Protein 3VEJ (pdb70)

Organism: Saccharomyces cerevisiae (strain ATCC 204508 / S288c) (NCBI:txid559292)

Sequence (81 aa):
VDLTVPWDDIEALLLKNNNFFENDDQAAVRRQVMEERLQKGWSLAKSVDLTVPWDDIEALLLKNNFFEENDQAAVRQVMERLQKGWSSLAK

Nearest PDB structures (foldseek):
  3vej-assembly1_A  TM=1.026E+00  e=3.558E-06  Saccharomyces cerevisiae S288C
  3vej-assembly1_B  TM=9.688E-01  e=4.570E-05  Saccharomyces cerevisiae S288C
  3vej-assembly1_B  TM=1.025E+00  e=5.910E-06  Saccharomyces cerevisiae S288C
  3vej-assembly1_A  TM=9.688E-01  e=7.304E-05  Saccharomyces cerevisiae S288C

B-factor: mean 14.93, std 7.29, range [6.9, 58.79]

GO terms:
  GO:0005634 nucleus (C, IDA)
  GO:0010494 cytoplasmic stress granule (C, IDA)
  GO:0030674 protein-macromolecule adaptor activity (F, IDA)
  GO:0072380 TRC complex (C, IDA)
  GO:0006620 post-translational protein targeting to endoplasmic reticulum membrane (P, IDA)
  GO:0000753 cell morphogenesis involved in conjugation with cellular fusion (P, IMP)
  GO:0005737 cytoplasm (C, HDA)
  GO:0010494 cytoplasmic stress granule (C, HDA)
  GO:0005829 cytosol (C, TAS)
  GO:0042802 identical protein binding (F, IPI)
  GO:0005515 protein binding (F, IPI)

Secondary structure (DSSP, 8-state):
--TTS-HHHHHHHHHHHTTT-HHHHHHHHHHHHHHHHH--/-----S-HHHHHHHHHHHTTT-HHHHHHHHHHHHHHHHHT-

Radius of gyration: 11.88 Å; Cα contacts (8 Å, |Δi|>4): 73; chains: 2; bounding box: 25×26×24 Å

InterPro domains:
  IPR000626 Ubiquitin-like domain [PF00240] (80-150)
  IPR000626 Ubiquitin-like domain [PS50053] (74-152)
  IPR000626 Ubiquitin-like domain [SM00213] (74-149)
  IPR029071 Ubiquitin-like domain superfamily [SSF54236] (65-167)
  IPR031765 Mdy2, Get4 binding domain [PF16843] (8-59)
  IPR040474 Ubiquitin-like protein MDY2, C-terminal domain [PF18514] (175-212)
  IPR047154 Ubiquitin-like protein 4A-like [PTHR46555] (76-209)

Structure (mmCIF, N/CA/C/O backbone):
data_3VEJ
#
_entry.id   3VEJ
#
_cell.length_a   25.020
_cell.length_b   46.340
_cell.length_c   28.270
_cell.angle_alpha   90.00
_cell.angle_beta   96.90
_cell.angle_gamma   90.00
#
_symmetry.space_group_name_H-M   'P 1 21 1'
#
loop_
_entity.id
_entity.type
_entity.pdbx_description
1 polymer 'Ubiquitin-like protein MDY2'
2 non-polymer 'PHOSPHATE ION'
3 water water
#
loop_
_atom_site.group_PDB
_atom_site.id
_atom_site.type_symbol
_atom_site.label_atom_id
_atom_site.label_alt_id
_atom_site.label_comp_id
_atom_site.label_asym_id
_atom_site.label_entity_id
_atom_site.label_seq_id
_atom_site.pdbx_PDB_ins_code
_atom_site.Cartn_x
_atom_site.Cartn_y
_atom_site.Cartn_z
_atom_site.occupancy
_atom_site.B_iso_or_equiv
_atom_site.auth_seq_id
_atom_site.auth_comp_id
_atom_site.auth_asym_id
_atom_site.auth_atom_id
_atom_site.pdbx_PDB_model_num
ATOM 1 N N . VAL A 1 2 ? -2.517 29.286 -5.533 1.00 28.53 173 VAL A N 1
ATOM 2 C CA . VAL A 1 2 ? -1.987 28.878 -4.236 1.00 19.96 173 VAL A CA 1
ATOM 3 C C . VAL A 1 2 ? -3.125 28.590 -3.251 1.00 14.09 173 VAL A C 1
ATOM 4 O O . VAL A 1 2 ? -3.864 29.475 -2.864 1.00 17.03 173 VAL A O 1
ATOM 8 N N . ASP A 1 3 ? -3.257 27.320 -2.891 1.00 17.26 174 ASP A N 1
ATOM 9 C CA . ASP A 1 3 ? -4.357 26.839 -2.058 1.00 16.38 174 ASP A CA 1
ATOM 10 C C . ASP A 1 3 ? -4.103 27.321 -0.634 1.00 16.10 174 ASP A C 1
ATOM 11 O O . ASP A 1 3 ? -3.118 26.923 -0.002 1.00 16.79 174 ASP A O 1
ATOM 16 N N . LEU A 1 4 ? -4.972 28.203 -0.137 1.00 12.80 175 LEU A N 1
ATOM 17 C CA . LEU A 1 4 ? -4.801 28.748 1.198 1.00 12.56 175 LEU A CA 1
ATOM 18 C C . LEU A 1 4 ? -5.242 27.808 2.300 1.00 14.10 175 LEU A C 1
ATOM 19 O O . LEU A 1 4 ? -5.117 28.171 3.480 1.00 17.75 175 LEU A O 1
ATOM 24 N N . THR A 1 5 ? -5.767 26.634 1.960 1.00 12.76 176 THR A N 1
ATOM 25 C CA . THR A 1 5 ? -5.895 25.594 2.967 1.00 18.84 176 THR A CA 1
ATOM 26 C C . THR A 1 5 ? -4.518 25.087 3.407 1.00 14.91 176 THR A C 1
ATOM 27 O O . THR A 1 5 ? -4.416 24.491 4.489 1.00 26.23 176 THR A O 1
ATOM 31 N N . VAL A 1 6 ? -3.485 25.272 2.581 1.00 16.68 177 VAL A N 1
ATOM 32 C CA . VAL A 1 6 ? -2.109 24.925 3.000 1.00 12.07 177 VAL A CA 1
ATOM 33 C C . VAL A 1 6 ? -1.627 25.960 4.011 1.00 12.39 177 VAL A C 1
ATOM 34 O O . VAL A 1 6 ? -1.757 27.171 3.768 1.00 10.69 177 VAL A O 1
ATOM 38 N N . PRO A 1 7 ? -1.113 25.562 5.093 1.00 10.77 178 PRO A N 1
ATOM 39 C CA . PRO A 1 7 ? -0.790 26.505 6.185 1.00 10.14 178 PRO A CA 1
ATOM 40 C C . PRO A 1 7 ? 0.548 27.195 5.959 1.00 8.92 178 PRO A C 1
ATOM 41 O O . PRO A 1 7 ? 1.538 26.933 6.640 1.00 9.16 178 PRO A O 1
ATOM 45 N N . TRP A 1 8 ? 0.564 28.097 4.976 1.00 8.74 179 TRP A N 1
ATOM 46 C CA . TRP A 1 8 ? 1.816 28.723 4.556 1.00 8.63 179 TRP A CA 1
ATOM 47 C C . TRP A 1 8 ? 2.472 29.525 5.677 1.00 8.58 179 TRP A C 1
ATOM 48 O O . TRP A 1 8 ? 3.698 29.506 5.820 1.00 8.51 179 TRP A O 1
ATOM 59 N N . ASP A 1 9 ? 1.687 30.251 6.482 1.00 8.96 180 ASP A N 1
ATOM 60 C CA . ASP A 1 9 ? 2.303 31.038 7.552 1.00 10.09 180 ASP A CA 1
ATOM 61 C C . ASP A 1 9 ? 2.990 30.137 8.576 1.00 9.07 180 ASP A C 1
ATOM 62 O O . ASP A 1 9 ? 4.084 30.450 9.062 1.00 10.41 180 ASP A O 1
ATOM 67 N N . ASP A 1 10 ? 2.374 29.008 8.918 1.00 8.62 181 ASP A N 1
ATOM 68 C CA . ASP A 1 10 ? 3.014 28.089 9.849 1.00 8.54 181 ASP A CA 1
ATOM 69 C C . ASP A 1 10 ? 4.249 27.453 9.218 1.00 9.17 181 ASP A C 1
ATOM 70 O O . ASP A 1 10 ? 5.255 27.242 9.897 1.00 9.79 181 ASP A O 1
ATOM 75 N N . ILE A 1 11 ? 4.213 27.165 7.911 1.00 8.75 182 ILE A N 1
ATOM 76 C CA . ILE A 1 11 ? 5.420 26.669 7.246 1.00 8.59 182 ILE A CA 1
ATOM 77 C C . ILE A 1 11 ? 6.518 27.714 7.328 1.00 8.35 182 ILE A C 1
ATOM 78 O O . ILE A 1 11 ? 7.672 27.397 7.612 1.00 9.54 182 ILE A O 1
ATOM 83 N N . GLU A 1 12 ? 6.172 28.981 7.111 1.00 8.38 183 GLU A N 1
ATOM 84 C CA . GLU A 1 12 ? 7.181 30.026 7.179 1.00 9.37 183 GLU A CA 1
ATOM 85 C C . GLU A 1 12 ? 7.813 30.087 8.561 1.00 9.10 183 GLU A C 1
ATOM 86 O O . GLU A 1 12 ? 9.027 30.255 8.685 1.00 9.76 183 GLU A O 1
ATOM 92 N N . ALA A 1 13 ? 7.009 29.960 9.615 1.00 9.64 184 ALA A N 1
ATOM 93 C CA . ALA A 1 13 ? 7.564 29.996 10.963 1.00 10.85 184 ALA A CA 1
ATOM 94 C C . ALA A 1 13 ? 8.526 28.831 11.189 1.00 10.59 184 ALA A C 1
ATOM 95 O O . ALA A 1 13 ? 9.586 28.989 11.817 1.00 11.33 184 ALA A O 1
ATOM 97 N N . LEU A 1 14 ? 8.170 27.655 10.671 1.00 10.84 185 LEU A N 1
ATOM 98 C CA A LEU A 1 14 ? 9.057 26.501 10.770 0.71 11.47 185 LEU A CA 1
ATOM 99 C CA B LEU A 1 14 ? 9.055 26.500 10.766 0.29 11.50 185 LEU A CA 1
ATOM 100 C C . LEU A 1 14 ? 10.367 26.749 10.028 1.00 10.49 185 LEU A C 1
ATOM 101 O O . LEU A 1 14 ? 11.453 26.449 10.548 1.00 11.81 185 LEU A O 1
ATOM 110 N N . LEU A 1 15 ? 10.292 27.307 8.820 1.00 10.05 186 LEU A N 1
ATOM 111 C CA . LEU A 1 15 ? 11.504 27.594 8.061 1.00 10.15 186 LEU A CA 1
ATOM 112 C C . LEU A 1 15 ? 12.381 28.613 8.771 1.00 10.29 186 LEU A C 1
ATOM 113 O O . LEU A 1 15 ? 13.616 28.491 8.769 1.00 10.08 186 LEU A O 1
ATOM 118 N N . LYS A 1 16 ? 11.759 29.647 9.348 1.00 10.53 187 LYS A N 1
ATOM 119 C CA . LYS A 1 16 ? 12.535 30.655 10.062 1.00 12.09 187 LYS A CA 1
ATOM 120 C C . LYS A 1 16 ? 13.368 30.009 11.168 1.00 12.99 187 LYS A C 1
ATOM 121 O O . LYS A 1 16 ? 14.564 30.305 11.323 1.00 14.70 187 LYS A O 1
ATOM 127 N N . ASN A 1 17 ? 12.773 29.089 11.922 1.00 12.76 188 ASN A N 1
ATOM 128 C CA . ASN A 1 17 ? 13.553 28.400 12.945 1.00 14.70 188 ASN A CA 1
ATOM 129 C C . ASN A 1 17 ? 14.652 27.550 12.319 1.00 14.31 188 ASN A C 1
ATOM 130 O O . ASN A 1 17 ? 15.816 27.594 12.748 1.00 15.58 188 ASN A O 1
ATOM 135 N N . ASN A 1 18 ? 14.300 26.770 11.291 1.00 14.05 189 ASN A N 1
ATOM 136 C CA A ASN A 1 18 ? 15.258 25.840 10.698 0.70 14.33 189 ASN A CA 1
ATOM 137 C CA B ASN A 1 18 ? 15.256 25.839 10.692 0.30 14.73 189 ASN A CA 1
ATOM 138 C C . ASN A 1 18 ? 16.446 26.556 10.060 1.00 14.08 189 ASN A C 1
ATOM 139 O O . ASN A 1 18 ? 17.561 26.009 10.034 1.00 15.84 189 ASN A O 1
ATOM 148 N N . PHE A 1 19 ? 16.239 27.771 9.536 1.00 12.54 190 PHE A N 1
ATOM 149 C CA A PHE A 1 19 ? 17.273 28.527 8.840 0.54 12.49 190 PHE A CA 1
ATOM 150 C CA B PHE A 1 19 ? 17.291 28.514 8.854 0.46 13.21 190 PHE A CA 1
ATOM 151 C C . PHE A 1 19 ? 17.864 29.628 9.708 1.00 13.00 190 PHE A C 1
ATOM 152 O O . PHE A 1 19 ? 18.368 30.627 9.178 1.00 12.86 190 PHE A O 1
ATOM 167 N N . GLU A 1 20 ? 17.813 29.474 11.023 1.00 13.16 191 GLU A N 1
ATOM 168 C CA . GLU A 1 20 ? 18.520 30.396 11.920 1.00 14.33 191 GLU A CA 1
ATOM 169 C C . GLU A 1 20 ? 18.053 31.836 11.711 1.00 14.00 191 GLU A C 1
ATOM 170 O O . GLU A 1 20 ? 18.841 32.784 11.778 1.00 14.07 191 GLU A O 1
ATOM 176 N N . ASN A 1 21 ? 16.762 31.997 11.417 1.00 13.95 192 ASN A N 1
ATOM 177 C CA . ASN A 1 21 ? 16.149 33.313 11.263 1.00 15.61 192 ASN A CA 1
ATOM 178 C C . ASN A 1 21 ? 16.697 34.100 10.076 1.00 14.97 192 ASN A C 1
ATOM 179 O O . ASN A 1 21 ? 16.582 35.330 10.038 1.00 17.15 192 ASN A O 1
ATOM 184 N N . ASP A 1 22 ? 17.249 33.410 9.082 1.00 12.55 193 ASP A N 1
ATOM 185 C CA A ASP A 1 22 ? 17.839 34.014 7.884 0.58 12.37 193 ASP A CA 1
ATOM 186 C CA B ASP A 1 22 ? 17.805 34.100 7.937 0.42 12.05 193 ASP A CA 1
ATOM 187 C C . ASP A 1 22 ? 16.698 34.435 6.959 1.00 11.08 193 ASP A C 1
ATOM 188 O O . ASP A 1 22 ? 16.083 33.559 6.332 1.00 11.94 193 ASP A O 1
ATOM 197 N N . GLN A 1 23 ? 16.430 35.741 6.852 1.00 10.10 194 GLN A N 1
ATOM 198 C CA . GLN A 1 23 ? 15.340 36.209 5.996 1.00 10.47 194 GLN A CA 1
ATOM 199 C C . GLN A 1 23 ? 15.527 35.765 4.558 1.00 9.26 194 GLN A C 1
ATOM 200 O O . GLN A 1 23 ? 14.561 35.381 3.894 1.00 9.20 194 GLN A O 1
ATOM 206 N N . ALA A 1 24 ? 16.752 35.864 4.046 1.00 8.67 195 ALA A N 1
ATOM 207 C CA . ALA A 1 24 ? 16.988 35.555 2.643 1.00 8.67 195 ALA A CA 1
ATOM 208 C C . ALA A 1 24 ? 16.659 34.102 2.350 1.00 7.86 195 ALA A C 1
ATOM 209 O O . ALA A 1 24 ? 16.081 33.786 1.304 1.00 8.04 195 ALA A O 1
ATOM 211 N N . ALA A 1 25 ? 17.044 33.201 3.256 1.00 7.76 196 ALA A N 1
ATOM 212 C CA . ALA A 1 25 ? 16.785 31.784 3.055 1.00 8.96 196 ALA A CA 1
ATOM 213 C C . ALA A 1 25 ? 15.293 31.504 3.124 1.00 8.35 196 ALA A C 1
ATOM 214 O O . ALA A 1 25 ? 14.758 30.735 2.318 1.00 9.37 196 ALA A O 1
ATOM 216 N N . VAL A 1 26 ? 14.619 32.070 4.123 1.00 8.11 197 VAL A N 1
ATOM 217 C CA . VAL A 1 26 ? 13.185 31.853 4.255 1.00 8.77 197 VAL A CA 1
ATOM 218 C C . VAL A 1 26 ? 12.483 32.324 2.994 1.00 8.37 197 VAL A C 1
ATOM 219 O O . VAL A 1 26 ? 11.617 31.630 2.448 1.00 8.46 197 VAL A O 1
ATOM 223 N N . ARG A 1 27 ? 12.873 33.498 2.480 1.00 7.64 198 ARG A N 1
ATOM 224 C CA A ARG A 1 27 ? 12.263 34.001 1.250 0.58 8.38 198 ARG A CA 1
ATOM 225 C CA B ARG A 1 27 ? 12.260 33.996 1.256 0.42 8.46 198 ARG A CA 1
ATOM 226 C C . ARG A 1 27 ? 12.494 33.039 0.095 1.00 8.32 198 ARG A C 1
ATOM 227 O O . ARG A 1 27 ? 11.568 32.720 -0.655 1.00 8.19 198 ARG A O 1
ATOM 242 N N . GLN A 1 28 ? 13.740 32.581 -0.079 1.00 8.06 199 GLN A N 1
ATOM 243 C CA . GLN A 1 28 ? 14.050 31.690 -1.195 1.00 8.78 199 GLN A CA 1
ATOM 244 C C . GLN A 1 28 ? 13.140 30.467 -1.177 1.00 8.13 199 GLN A C 1
ATOM 245 O O . GLN A 1 28 ? 12.586 30.059 -2.211 1.00 8.77 199 GLN A O 1
ATOM 251 N N . VAL A 1 29 ? 13.006 29.848 -0.005 1.00 7.61 200 VAL A N 1
ATOM 252 C CA . VAL A 1 29 ? 12.266 28.603 0.098 1.00 7.92 200 VAL A CA 1
ATOM 253 C C . VAL A 1 29 ? 10.773 28.856 -0.031 1.00 8.09 200 VAL A C 1
ATOM 254 O O . VAL A 1 29 ? 10.072 28.109 -0.721 1.00 8.65 200 VAL A O 1
ATOM 258 N N . MET A 1 30 ? 10.260 29.910 0.613 1.00 7.65 201 MET A N 1
ATOM 259 C CA . MET A 1 30 ? 8.833 30.204 0.482 1.00 7.63 201 MET A CA 1
ATOM 260 C C . MET A 1 30 ? 8.463 30.528 -0.955 1.00 6.95 201 MET A C 1
ATOM 261 O O . MET A 1 30 ? 7.381 30.139 -1.420 1.00 8.20 201 MET A O 1
ATOM 266 N N . GLU A 1 31 ? 9.336 31.258 -1.661 1.00 6.90 202 GLU A N 1
ATOM 267 C CA A GLU A 1 31 ? 9.089 31.595 -3.063 0.60 7.57 202 GLU A CA 1
ATOM 268 C CA B GLU A 1 31 ? 9.060 31.593 -3.053 0.40 8.06 202 GLU A CA 1
ATOM 269 C C . GLU A 1 31 ? 8.961 30.338 -3.909 1.00 7.95 202 GLU A C 1
ATOM 270 O O . GLU A 1 31 ? 8.018 30.187 -4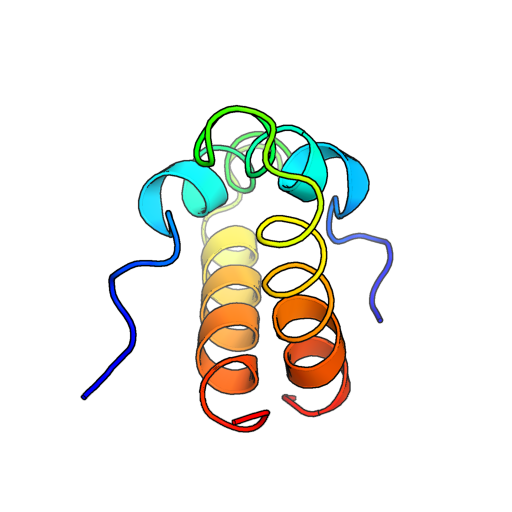.686 1.00 8.05 202 GLU A O 1
ATOM 281 N N . ARG A 1 32 ? 9.922 29.425 -3.771 1.00 7.94 203 ARG A N 1
ATOM 282 C CA . ARG A 1 32 ? 9.940 28.247 -4.627 1.00 7.82 203 ARG A CA 1
ATOM 283 C C . ARG A 1 32 ? 8.830 27.278 -4.250 1.00 7.80 203 ARG A C 1
ATOM 284 O O . ARG A 1 32 ? 8.221 26.659 -5.134 1.00 8.52 203 ARG A O 1
ATOM 292 N N . LEU A 1 33 ? 8.527 27.150 -2.951 1.00 7.61 204 LEU A N 1
ATOM 293 C CA . LEU A 1 33 ? 7.420 26.276 -2.558 1.00 7.46 204 LEU A CA 1
ATOM 294 C C . LEU A 1 33 ? 6.101 26.746 -3.134 1.00 7.33 204 LEU A C 1
ATOM 295 O O . LEU A 1 33 ? 5.291 25.922 -3.571 1.00 7.66 204 LEU A O 1
ATOM 300 N N . GLN A 1 34 ? 5.842 28.060 -3.095 1.00 7.51 205 GLN A N 1
ATOM 301 C CA . GLN A 1 34 ? 4.557 28.526 -3.596 1.00 8.39 205 GLN A CA 1
ATOM 302 C C . GLN A 1 34 ? 4.499 28.578 -5.122 1.00 8.06 205 GLN A C 1
ATOM 303 O O . GLN A 1 34 ? 3.438 28.305 -5.705 1.00 9.24 205 GLN A O 1
ATOM 309 N N . LYS A 1 35 ? 5.601 28.961 -5.781 1.00 8.38 206 LYS A N 1
ATOM 310 C CA . LYS A 1 35 ? 5.680 28.848 -7.239 1.00 9.38 206 LYS A CA 1
ATOM 311 C C . LYS A 1 35 ? 5.418 27.411 -7.664 1.00 10.30 206 LYS A C 1
ATOM 312 O O . LYS A 1 35 ? 4.601 27.144 -8.550 1.00 10.90 206 LYS A O 1
ATOM 318 N N . GLY A 1 36 ? 6.080 26.465 -7.002 1.00 9.22 207 GLY A N 1
ATOM 319 C CA . GLY A 1 36 ? 5.898 25.066 -7.330 1.00 9.71 207 GLY A CA 1
ATOM 320 C C . GLY A 1 36 ? 4.484 24.588 -7.082 1.00 9.84 207 GLY A C 1
ATOM 321 O O . GLY A 1 36 ? 3.926 23.845 -7.889 1.00 10.70 207 GLY A O 1
ATOM 322 N N . TRP A 1 37 ? 3.876 25.020 -5.979 1.00 10.11 208 TRP A N 1
ATOM 323 C CA . TRP A 1 37 ? 2.507 24.593 -5.695 1.00 10.40 208 TRP A CA 1
ATOM 324 C C . TRP A 1 37 ? 1.570 25.018 -6.814 1.00 11.88 208 TRP A C 1
ATOM 325 O O . TRP A 1 37 ? 0.750 24.229 -7.297 1.00 12.82 208 TRP A O 1
ATOM 336 N N . SER A 1 38 ? 1.662 26.288 -7.214 1.00 12.22 209 SER A N 1
ATOM 337 C CA . SER A 1 38 ? 0.793 26.805 -8.256 1.00 14.57 209 SER A CA 1
ATOM 338 C C . SER A 1 38 ? 1.054 26.123 -9.592 1.00 14.18 209 SER A C 1
ATOM 339 O O . SER A 1 38 ? 0.122 25.931 -10.373 1.00 14.49 209 SER A O 1
ATOM 342 N N . LEU A 1 39 ? 2.301 25.753 -9.878 1.00 13.87 210 LEU A N 1
ATOM 343 C CA . LEU A 1 39 ? 2.617 25.047 -11.120 1.00 14.39 210 LEU A CA 1
ATOM 344 C C . LEU A 1 39 ? 2.102 23.616 -11.092 1.00 13.99 210 LEU A C 1
ATOM 345 O O . LEU A 1 39 ? 1.473 23.143 -12.046 1.00 14.43 210 LEU A O 1
ATOM 350 N N . ALA A 1 40 ? 2.413 22.891 -10.019 1.00 11.39 211 ALA A N 1
ATOM 351 C CA . ALA A 1 40 ? 2.122 21.468 -9.944 1.00 11.47 211 ALA A CA 1
ATOM 352 C C . ALA A 1 40 ? 0.621 21.254 -9.872 1.00 14.48 211 ALA A C 1
ATOM 353 O O . ALA A 1 40 ? -0.131 22.069 -9.322 1.00 21.91 211 ALA A O 1
ATOM 355 N N . LYS A 1 41 ? 0.181 20.151 -10.441 1.00 18.23 212 LYS A N 1
ATOM 356 C CA . LYS A 1 41 ? -1.188 19.740 -10.228 1.00 23.20 212 LYS A CA 1
ATOM 357 C C . LYS A 1 41 ? -1.221 18.571 -9.248 1.00 29.58 212 LYS A C 1
ATOM 358 O O . LYS A 1 41 ? -0.212 17.863 -9.112 1.00 24.11 212 LYS A O 1
ATOM 365 N N . SER B 1 1 ? 18.893 13.174 -7.314 1.00 58.79 172 SER B N 1
ATOM 366 C CA . SER B 1 1 ? 18.779 14.618 -7.450 1.00 41.87 172 SER B CA 1
ATOM 367 C C . SER B 1 1 ? 17.542 15.166 -6.737 1.00 25.61 172 SER B C 1
ATOM 368 O O . SER B 1 1 ? 17.356 16.384 -6.673 1.00 28.12 172 SER B O 1
ATOM 371 N N . VAL B 1 2 ? 16.705 14.282 -6.184 1.00 16.97 173 VAL B N 1
ATOM 372 C CA . VAL B 1 2 ? 15.493 14.748 -5.511 1.00 18.78 173 VAL B CA 1
ATOM 373 C C . VAL B 1 2 ? 15.8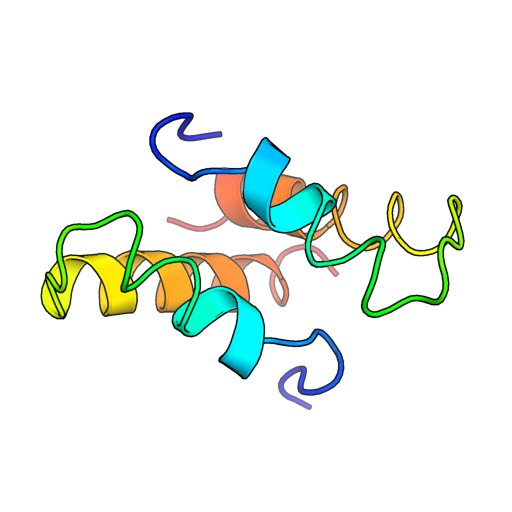88 15.562 -4.284 1.00 16.72 173 VAL B C 1
ATOM 374 O O . VAL B 1 2 ? 16.783 15.168 -3.514 1.00 19.21 173 VAL B O 1
ATOM 378 N N . ASP B 1 3 ? 15.214 16.696 -4.076 1.00 14.74 174 ASP B N 1
ATOM 379 C CA . ASP B 1 3 ? 15.657 17.603 -3.021 1.00 13.24 174 ASP B CA 1
ATOM 380 C C . ASP B 1 3 ? 15.423 17.001 -1.633 1.00 13.82 174 ASP B C 1
ATOM 381 O O . ASP B 1 3 ? 14.329 16.506 -1.320 1.00 17.02 174 ASP B O 1
ATOM 386 N N . LEU B 1 4 ? 16.463 17.066 -0.797 1.00 13.11 175 LEU B N 1
ATOM 387 C CA . LEU B 1 4 ? 16.404 16.577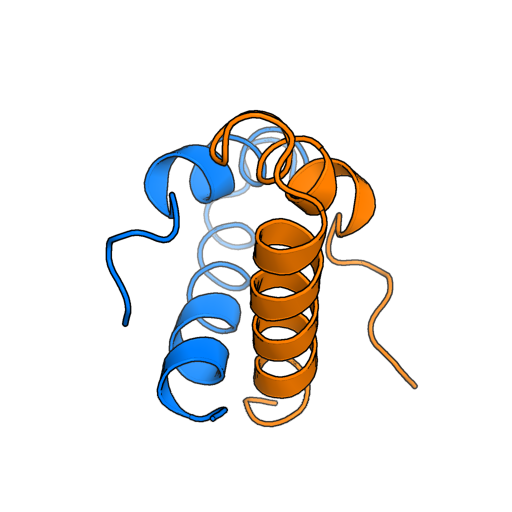 0.559 1.00 13.87 175 LEU B CA 1
ATOM 388 C C . LEU B 1 4 ? 16.694 17.633 1.614 1.00 14.80 175 LEU B C 1
ATOM 389 O O . LEU B 1 4 ? 16.506 17.356 2.801 1.00 15.67 175 LEU B O 1
ATOM 394 N N . THR B 1 5 ? 17.149 18.823 1.233 1.00 14.47 176 THR B N 1
ATOM 395 C CA . THR B 1 5 ? 17.618 19.809 2.206 1.00 15.68 176 THR B CA 1
ATOM 396 C C . THR B 1 5 ? 16.548 20.770 2.717 1.00 14.61 176 THR B C 1
ATOM 397 O O . THR B 1 5 ? 16.745 21.376 3.778 1.00 16.07 176 THR B O 1
ATOM 401 N 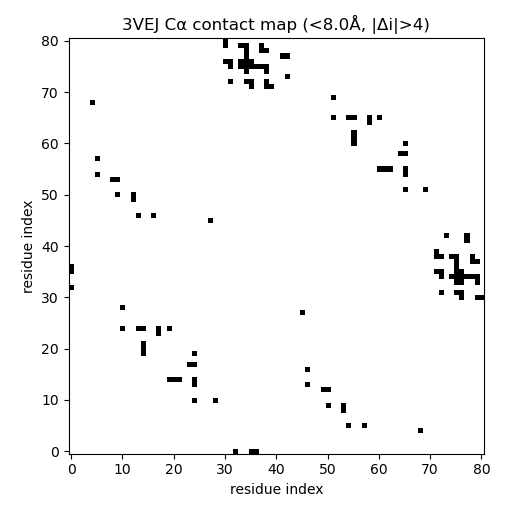N . VAL B 1 6 ? 15.467 20.982 1.978 1.00 12.83 177 VAL B N 1
ATOM 402 C CA . VAL B 1 6 ? 14.298 21.595 2.620 1.00 9.93 177 VAL B CA 1
ATOM 403 C C . VAL B 1 6 ? 13.898 20.687 3.770 1.00 8.98 177 VAL B C 1
ATOM 404 O O . VAL B 1 6 ? 14.033 19.462 3.635 1.00 10.18 177 VAL B O 1
ATOM 408 N N . PRO B 1 7 ? 13.434 21.202 4.940 1.00 9.35 178 PRO B N 1
ATOM 409 C CA . PRO B 1 7 ? 13.114 20.272 6.055 1.00 9.25 178 PRO B CA 1
ATOM 410 C C . PRO B 1 7 ? 11.771 19.586 5.837 1.00 8.58 178 PRO B C 1
ATOM 411 O O . PRO B 1 7 ? 10.781 19.846 6.517 1.00 9.60 178 PRO B O 1
ATOM 415 N N . TRP B 1 8 ? 11.750 18.643 4.891 1.00 8.57 179 TRP B N 1
ATOM 416 C CA . TRP B 1 8 ? 10.503 17.997 4.505 1.00 8.94 179 TRP B CA 1
ATOM 417 C C . TRP B 1 8 ? 9.857 17.258 5.664 1.00 9.77 179 TRP B C 1
ATOM 418 O O . TRP B 1 8 ? 8.626 17.262 5.788 1.00 10.08 179 TRP B O 1
ATOM 429 N N . ASP B 1 9 ? 10.653 16.561 6.481 1.00 10.87 180 ASP B N 1
ATOM 430 C CA . ASP B 1 9 ? 10.057 15.777 7.557 1.00 12.57 180 ASP B CA 1
ATOM 431 C C . ASP B 1 9 ? 9.366 16.680 8.566 1.00 11.51 180 ASP B C 1
ATOM 432 O O . ASP B 1 9 ? 8.264 16.371 9.038 1.00 11.49 180 ASP B O 1
ATOM 437 N N . ASP B 1 10 ? 9.965 17.831 8.862 1.00 11.27 181 ASP B N 1
ATOM 438 C CA . ASP B 1 10 ? 9.324 18.763 9.778 1.00 12.14 181 ASP B CA 1
ATOM 439 C C . ASP B 1 10 ? 8.069 19.360 9.153 1.00 11.16 181 ASP B C 1
ATOM 440 O O . ASP B 1 10 ? 7.052 19.535 9.835 1.00 11.96 181 ASP B O 1
ATOM 445 N N . ILE B 1 11 ? 8.109 19.668 7.851 1.00 10.35 182 ILE B N 1
ATOM 446 C CA . ILE B 1 11 ? 6.906 20.141 7.170 1.00 9.94 182 ILE B CA 1
ATOM 447 C C . ILE B 1 11 ? 5.816 19.085 7.252 1.00 9.98 182 ILE B C 1
ATOM 448 O O . ILE B 1 11 ? 4.654 19.394 7.532 1.00 10.26 182 ILE B O 1
ATOM 453 N N . GLU B 1 12 ? 6.177 17.817 7.054 1.00 9.36 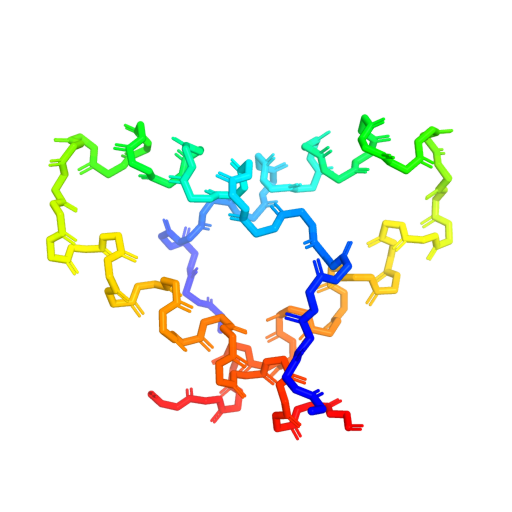183 GLU B N 1
ATOM 454 C CA . GLU B 1 12 ? 5.170 16.757 7.114 1.00 10.07 183 GLU B CA 1
ATOM 455 C C . GLU B 1 12 ? 4.528 16.674 8.491 1.00 9.53 183 GLU B C 1
ATOM 456 O O . GLU B 1 12 ? 3.313 16.470 8.603 1.00 10.54 183 GLU B O 1
ATOM 462 N N . ALA B 1 13 ? 5.325 16.811 9.556 1.00 9.92 184 ALA B N 1
ATOM 463 C CA . ALA B 1 13 ? 4.757 16.748 10.901 1.00 10.66 184 ALA B CA 1
ATOM 464 C C . ALA B 1 13 ? 3.797 17.917 11.123 1.00 9.92 184 ALA B C 1
ATOM 465 O O . ALA B 1 13 ? 2.715 17.758 11.699 1.00 9.66 184 ALA B O 1
ATOM 467 N N . LEU B 1 14 ? 4.163 19.100 10.630 1.00 10.19 185 LEU B N 1
ATOM 468 C CA A LEU B 1 14 ? 3.266 20.243 10.707 0.57 10.89 185 LEU B CA 1
ATOM 469 C CA B LEU B 1 14 ? 3.271 20.248 10.694 0.43 11.00 185 LEU B CA 1
ATOM 470 C C . LEU B 1 14 ? 1.964 19.951 9.967 1.00 10.42 185 LEU B C 1
ATOM 471 O O . LEU B 1 14 ? 0.868 20.213 10.489 1.00 11.11 185 LEU B O 1
ATOM 480 N N . LEU B 1 15 ? 2.057 19.385 8.752 1.00 10.49 186 LEU B N 1
ATOM 481 C CA . LEU B 1 15 ? 0.856 19.131 7.961 1.00 10.42 186 LEU B CA 1
ATOM 482 C C . LEU B 1 15 ? -0.005 18.052 8.604 1.00 10.27 186 LEU B C 1
ATOM 483 O O . LEU B 1 15 ? -1.238 18.148 8.612 1.00 10.16 186 LEU B O 1
ATOM 488 N N . LYS B 1 16 ? 0.632 17.006 9.138 1.00 11.17 187 LYS B N 1
ATOM 489 C CA . LYS B 1 16 ? -0.156 15.971 9.795 1.00 12.67 187 LYS B CA 1
ATOM 490 C C . LYS B 1 16 ? -0.968 16.551 10.939 1.00 11.94 187 LYS B C 1
ATOM 491 O O . LYS B 1 16 ? -2.151 16.229 11.114 1.00 12.35 187 LYS B O 1
ATOM 497 N N . ASN B 1 17 ? -0.365 17.451 11.703 1.00 11.31 188 ASN B N 1
ATOM 498 C CA . ASN B 1 17 ? -1.104 18.098 12.765 1.00 11.42 188 ASN B CA 1
ATOM 499 C C . ASN B 1 17 ? -2.239 18.954 12.202 1.00 11.82 188 ASN B C 1
ATOM 500 O O . ASN B 1 17 ? -3.397 18.841 12.626 1.00 13.43 188 ASN B O 1
ATOM 505 N N . ASN B 1 18 ? -1.922 19.824 11.242 1.00 11.63 189 ASN B N 1
ATOM 506 C CA . ASN B 1 18 ? -2.907 20.765 10.713 1.00 12.43 189 ASN B CA 1
ATOM 507 C C . ASN B 1 18 ? -4.115 20.045 10.131 1.00 12.56 189 ASN B C 1
ATOM 508 O O . ASN B 1 18 ? -5.251 20.510 10.263 1.00 13.80 189 ASN B O 1
ATOM 513 N N . PHE B 1 19 ? -3.883 18.936 9.435 1.00 11.45 190 PHE B N 1
ATOM 514 C CA A PHE B 1 19 ? -4.926 18.186 8.742 0.45 11.56 190 PHE B CA 1
ATOM 515 C CA B PHE B 1 19 ? -4.946 18.207 8.757 0.55 11.78 190 PHE B CA 1
ATOM 516 C C . PHE B 1 19 ? -5.564 17.109 9.614 1.00 12.94 190 PHE B C 1
ATOM 517 O O . PHE B 1 19 ? -6.137 16.158 9.073 1.00 14.44 190 PHE B O 1
ATOM 532 N N . GLU B 1 20 ? -5.486 17.237 10.935 1.00 14.29 191 GLU B N 1
ATOM 533 C CA A GLU B 1 20 ? -6.204 16.337 11.840 0.67 15.48 191 GLU B CA 1
ATOM 534 C CA B GLU B 1 20 ? -6.181 16.335 11.861 0.33 15.67 191 GLU B CA 1
ATOM 535 C C . GLU B 1 20 ? -5.777 14.879 11.642 1.00 15.29 191 GLU B C 1
ATOM 536 O O . GLU B 1 20 ? -6.600 13.963 11.708 1.00 16.01 191 GLU B O 1
ATOM 547 N N . ASN B 1 21 ? -4.484 14.661 11.375 1.00 15.15 192 ASN B N 1
ATOM 548 C CA . ASN B 1 21 ? -3.922 13.313 11.214 1.00 16.36 192 ASN B CA 1
ATOM 549 C C . ASN B 1 21 ? -4.510 12.553 10.024 1.00 15.12 192 ASN B C 1
ATOM 550 O O . ASN B 1 21 ? -4.505 11.318 9.999 1.00 16.79 192 ASN B O 1
ATOM 555 N N . ASP B 1 22 ? -4.984 13.279 9.014 1.00 12.99 193 ASP B N 1
ATOM 556 C CA . ASP B 1 22 ? -5.556 12.721 7.784 1.00 12.22 193 ASP B CA 1
ATOM 557 C C . ASP B 1 22 ? -4.390 12.345 6.875 1.00 11.96 193 ASP B C 1
ATOM 558 O O . ASP B 1 22 ? -3.803 13.208 6.212 1.00 11.97 193 ASP B O 1
ATOM 563 N N . GLN B 1 23 ? -4.066 11.045 6.826 1.00 10.82 194 GLN B N 1
ATOM 564 C CA . GLN B 1 23 ? -2.901 10.587 6.070 1.00 11.40 194 GLN B CA 1
ATOM 565 C C . GLN B 1 23 ? -3.046 10.884 4.587 1.00 9.90 194 GLN B C 1
ATOM 566 O O . GLN B 1 23 ? -2.069 11.236 3.923 1.00 10.01 194 GLN B O 1
ATOM 572 N N . ALA B 1 24 ? -4.253 10.715 4.042 1.00 8.85 195 ALA B N 1
ATOM 573 C CA . ALA B 1 24 ? -4.455 10.972 2.625 1.00 8.81 195 ALA B CA 1
ATOM 574 C C . ALA B 1 24 ? -4.172 12.429 2.292 1.00 8.78 195 ALA B C 1
ATOM 575 O O . ALA B 1 24 ? -3.566 12.732 1.265 1.00 9.44 195 ALA B O 1
ATOM 577 N N . ALA B 1 25 ? -4.602 13.346 3.159 1.00 8.66 196 ALA B N 1
ATOM 578 C CA . ALA B 1 25 ? -4.365 14.766 2.923 1.00 8.84 196 ALA B CA 1
ATOM 579 C C . ALA B 1 25 ? -2.886 15.097 3.024 1.00 8.68 196 ALA B C 1
ATOM 580 O O . ALA B 1 25 ? -2.355 15.848 2.198 1.00 9.64 196 ALA B O 1
ATOM 582 N N . VAL B 1 26 ? -2.205 14.537 4.019 1.00 8.27 197 VAL B N 1
ATOM 583 C CA . VAL B 1 26 ? -0.776 14.768 4.146 1.00 8.52 197 VAL B CA 1
ATOM 584 C C . VAL B 1 26 ? -0.050 14.292 2.901 1.00 8.74 197 VAL B C 1
ATOM 585 O O . VAL B 1 26 ? 0.799 15.000 2.350 1.00 8.63 197 VAL B O 1
ATOM 589 N N . ARG B 1 27 ? -0.405 13.098 2.412 1.00 9.06 198 ARG B N 1
ATOM 590 C CA . ARG B 1 27 ? 0.252 12.561 1.222 1.00 9.89 198 ARG B CA 1
ATOM 591 C C . ARG B 1 27 ? 0.019 13.474 0.029 1.00 10.35 198 ARG B C 1
ATOM 592 O O . ARG B 1 27 ? 0.947 13.777 -0.726 1.00 11.19 198 ARG B O 1
ATOM 600 N N . GLN B 1 28 ? -1.228 13.905 -0.167 1.00 10.10 199 GLN B N 1
ATOM 601 C CA . GLN B 1 28 ? -1.531 14.765 -1.307 1.00 10.77 199 GLN B CA 1
ATOM 602 C C . GLN B 1 28 ? -0.709 16.050 -1.269 1.00 9.72 199 GLN B C 1
ATOM 603 O O . GLN B 1 28 ? -0.158 16.485 -2.295 1.00 10.77 199 GLN B O 1
ATOM 609 N N . VAL B 1 29 ? -0.625 16.688 -0.093 1.00 8.83 200 VAL B N 1
ATOM 610 C CA . VAL B 1 29 ? 0.069 17.967 -0.002 1.00 9.58 200 VAL B CA 1
ATOM 611 C C . VAL B 1 29 ? 1.575 17.775 -0.129 1.00 8.07 200 VAL B C 1
ATOM 612 O O . VAL B 1 29 ? 2.240 18.531 -0.843 1.00 8.13 200 VAL B O 1
ATOM 616 N N . MET B 1 30 ? 2.138 16.764 0.548 1.00 7.54 201 MET B N 1
ATOM 617 C CA . MET B 1 30 ? 3.568 16.503 0.418 1.00 7.58 201 MET B CA 1
ATOM 618 C C . MET B 1 30 ? 3.950 16.158 -1.018 1.00 7.94 201 MET B C 1
ATOM 619 O O . MET B 1 30 ? 5.019 16.551 -1.501 1.00 8.23 201 MET B O 1
ATOM 624 N N . GLU B 1 31 ? 3.120 15.386 -1.707 1.00 8.22 202 GLU B N 1
ATOM 625 C CA . GLU B 1 31 ? 3.414 15.044 -3.092 1.00 8.87 202 GLU B CA 1
ATOM 626 C C . GLU B 1 31 ? 3.461 16.294 -3.954 1.00 8.93 202 GLU B C 1
ATOM 627 O O . GLU B 1 31 ? 4.387 16.484 -4.753 1.00 8.65 202 GLU B O 1
ATOM 633 N N . ARG B 1 32 ? 2.467 17.168 -3.789 1.00 9.04 203 ARG B N 1
ATOM 634 C CA . ARG B 1 32 ? 2.414 18.345 -4.642 1.00 8.28 203 ARG B CA 1
ATOM 635 C C . ARG B 1 32 ? 3.520 19.335 -4.303 1.00 8.13 203 ARG B C 1
ATOM 636 O O . ARG B 1 32 ? 4.077 19.975 -5.202 1.00 8.79 203 ARG B O 1
ATOM 644 N N . LEU B 1 33 ? 3.851 19.485 -3.017 1.00 7.54 204 LEU B N 1
ATOM 645 C CA . LEU B 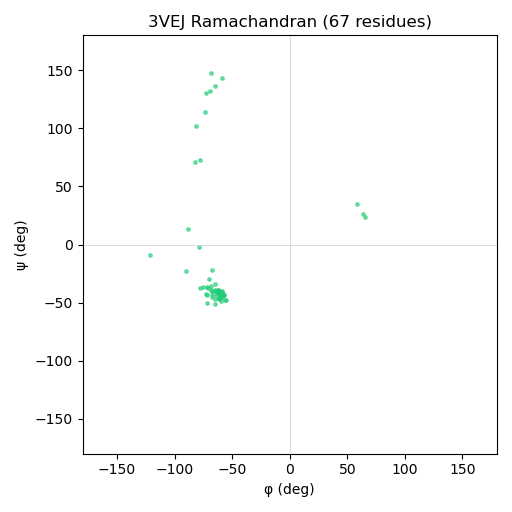1 33 ? 4.926 20.412 -2.658 1.00 7.21 204 LEU B CA 1
ATOM 646 C C . LEU B 1 33 ? 6.249 19.957 -3.241 1.00 8.05 204 LEU B C 1
ATOM 647 O O . LEU B 1 33 ? 7.042 20.781 -3.708 1.00 7.48 204 LEU B O 1
ATOM 652 N N . GLN B 1 34 ? 6.530 18.661 -3.158 1.00 7.55 205 GLN B N 1
ATOM 653 C CA . GLN B 1 34 ? 7.808 18.167 -3.659 1.00 7.83 205 GLN B CA 1
ATOM 654 C C . GLN B 1 34 ? 7.845 18.113 -5.181 1.00 7.97 205 GLN B C 1
ATOM 655 O O . GLN B 1 34 ? 8.886 18.384 -5.786 1.00 8.96 205 GLN B O 1
ATOM 661 N N . LYS B 1 35 ? 6.731 17.766 -5.823 1.00 7.85 206 LYS B N 1
ATOM 662 C CA . LYS B 1 35 ? 6.675 17.852 -7.274 1.00 8.76 206 LYS B CA 1
ATOM 663 C C . LYS B 1 35 ? 6.877 19.290 -7.724 1.00 9.04 206 LYS B C 1
ATOM 664 O O . LYS B 1 35 ? 7.677 19.574 -8.626 1.00 9.55 206 LYS B O 1
ATOM 670 N N . GLY B 1 36 ? 6.160 20.216 -7.082 1.00 9.16 207 GLY B N 1
ATOM 671 C CA . GLY B 1 36 ? 6.282 21.616 -7.431 1.00 8.98 207 GLY B CA 1
ATOM 672 C C . GLY B 1 36 ? 7.685 22.142 -7.229 1.00 9.25 207 GLY B C 1
ATOM 673 O O . GLY B 1 36 ? 8.187 22.923 -8.041 1.00 10.31 207 GLY B O 1
ATOM 674 N N . TRP B 1 37 ? 8.337 21.735 -6.139 1.00 8.80 208 TRP B N 1
ATOM 675 C CA . TRP B 1 37 ? 9.701 22.194 -5.896 1.00 8.96 208 TRP B CA 1
ATOM 676 C C . TRP B 1 37 ? 10.597 21.835 -7.068 1.00 9.13 208 TRP B C 1
ATOM 677 O O . TRP B 1 37 ? 11.397 22.660 -7.527 1.00 10.19 208 TRP B O 1
ATOM 688 N N . SER B 1 38 ? 10.449 20.607 -7.585 1.00 9.71 209 SER B N 1
ATOM 689 C CA A SER B 1 38 ? 11.256 20.176 -8.721 0.63 11.02 209 SER B CA 1
ATOM 690 C CA B SER B 1 38 ? 11.256 20.173 -8.721 0.37 10.56 209 SER B CA 1
ATOM 691 C C . SER B 1 38 ? 10.892 20.935 -9.990 1.00 11.05 209 SER B C 1
ATOM 692 O O . SER B 1 38 ? 11.778 21.289 -10.777 1.00 13.61 209 SER B O 1
ATOM 697 N N . LEU B 1 39 ? 9.592 21.177 -10.224 1.00 10.82 210 LEU B N 1
ATOM 698 C CA . LEU B 1 39 ? 9.182 21.871 -11.446 1.00 11.74 210 LEU B CA 1
ATOM 699 C C . LEU B 1 39 ? 9.582 23.333 -11.436 1.00 12.60 210 LEU B C 1
ATOM 700 O O . LEU B 1 39 ? 9.788 23.926 -12.505 1.00 14.91 210 LEU B O 1
ATOM 705 N N . ALA B 1 40 ? 9.658 23.949 -10.256 1.00 12.21 211 ALA B N 1
ATOM 706 C CA . ALA B 1 40 ? 9.905 25.384 -10.150 1.00 12.79 211 ALA B CA 1
ATOM 707 C C . ALA B 1 40 ? 11.381 25.742 -10.119 1.00 19.43 211 ALA B C 1
ATOM 708 O O . ALA B 1 40 ? 11.718 26.880 -9.780 1.00 39.20 211 ALA B O 1
ATOM 710 N N . LYS B 1 41 ? 12.267 24.819 -10.461 1.00 19.41 212 LYS B N 1
ATOM 711 C CA . LYS B 1 41 ? 13.695 25.076 -10.379 1.00 26.05 212 LYS B CA 1
ATOM 712 C C . LYS B 1 41 ? 14.538 24.053 -11.117 1.00 49.51 212 LYS B C 1
ATOM 713 O O . LYS B 1 41 ? 15.763 24.029 -10.976 1.00 52.09 212 LYS B O 1
#

Foldseek 3Di:
DDVVPPLVVVLVVVCVVVVNDPVRSVVVSVVVVVVVVVPD/DQDDPPPLVVVLVVVCVVVVNPVVRSVVVSVVVSVVVVVVD

CATH classification: 1.10.286.70

Solvent-accessible surface area: 5456 Å² total; per-residue (Å²): 83,60,150,105,4,18,18,120,80,0,75,65,34,0,83,118,62,35,156,82,67,134,69,26,11,160,121,11,19,103,68,0,55,122,0,9,72,94,1,207,172,111,35,143,119,6,16,20,118,74,0,74,65,33,0,93,116,63,31,159,88,68,127,73,26,9,156,120,11,17,100,62,0,64,95,0,20,76,100,9,92

=== Feature glossary ===
A reading guide for the features in this record.

Start from the sequence.

  · This is the polypeptide sequence — one letter per residue, N-terminus first. Length ranges from a few dozen residues for small domains to over a thousand for large multi-domain proteins.

Fold it, and you get atomic coordinates and the backbone conformation that goes with them.

  · Structure coordinates are given as an mmCIF _atom_site loop: one row per atom with element, residue name, chain id, sequence number, and x/y/z position in Å. Only the four main-chain atoms per residue are included here; side chains are omitted to keep the record compact.

  · Backbone dihedral angles. Every residue except chain termini has a φ (preceding-C → N → Cα → C) and a ψ (N → Cα → C → next-N). They are reported in degrees following the IUPAC sign convention. Secondary structure is essentially a statement about which (φ, ψ) basin each residue occupies.

  · The SS8 string is DSSP's per-residue secondary-structure call. α-helix (H) means an i→i+4 H-bond ladder; β-strand (E) means the residue participates in a β-sheet; 3₁₀ (G) and π (I) are tighter and wider helices; T/S are turns/bends; '-' is loop.

  · SS3 is a coarse helix/strand/coil call (letters a/b/c) made by the P-SEA algorithm from inter-Cα distances and dihedrals. It is less detailed than DSSP but needs only Cα positions.

Summarize the fold with a handful of shape descriptors and a per-residue structural alphabet.

  · Radius of gyration (Rg) is the root-mean-square distance of Cα atoms from their centroid — a single number for overall size and compactness. A globular domain of N residues has Rg ≈ 2.2·N^0.38 Å; an extended or disordered chain has a much larger Rg. The Cα contact count is the number of residue pairs whose Cα atoms are within 8 Å and are more than four positions apart in sequence — a standard proxy for tertiary packing density. The bounding box is the smallest axis-aligned box enclosing all Cα atoms.

  · The Foldseek 3Di string encodes local tertiary geometry as a 20-letter alphabet — one character per residue — derived from the relative positions of nearby Cα atoms. Unlike the amino-acid sequence, 3Di is a direct function of the 3D structure, so two proteins with the same fold have similar 3Di strings even at low sequence identity.

  · Solvent-accessible surface area (SASA) is the area in Å² traced out by the centre of a 1.4 Å probe sph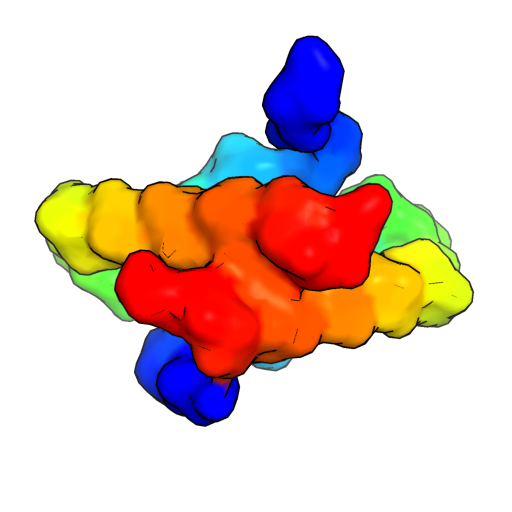ere (a water molecule) rolled over the protein's van der Waals surface (Shrake–Rupley / Lee–Richards construction). Buried residues have near-zero SASA; fully exposed residues can exceed 200 Å². The total SASA scales roughly with the number of surface residues.

Ask how reliable the model is.

  · pLDDT (predicted Local Distance Difference Test) is AlphaFold's per-residue confidence score, ranging from 0 to 100. Values above 90 indicate high confidence (typically well-packed cores); 70–90 is confident; 50–70 low confidence; below 50 usually means the region is disordered or the prediction is unreliable there. AlphaFold stores pLDDT in the mmCIF B-factor column.

  · B-factor (Debye–Waller factor) reflects atomic displacement in the crystal lattice. It is an experimental observable (units Å²), not a prediction; low values mean the atom is pinned down, high values mean it moves or is heterogeneous across the crystal.

  · Predicted Aligned Error (PAE) is an AlphaFold confidence matrix: entry (i, j) is the expected error in the position of residue j, in ångströms, when the prediction is superimposed on the true structure at residue i. Low PAE within a block of residues means that block is internally rigid and well-predicted; high PAE between two blocks means their relative placement is uncertain even if each block individually is confident.

Place it in context: what it resembles, what it is annotated as, and how it looks.

  · Nearest PDB neighbors are the top structural matches found by Foldseek when searching this structure against the entire Protein Data Bank. Each hit reports a TM-score (0 to 1; >0.5 almost always implies the same fold) and an E-value. These are *structural* homologs — they may share no detectable sequence similarity.

  · Functional annotations link the protein to curated databases. InterPro entries identify conserved domains and families by matching the sequence against member-database signatures (Pfam, PROSITE, CDD, …). Gene Ontology (GO) terms describe molecular function, biological process, and cellular component in a controlled vocabulary. CATH places the structure in a hierarchical fold classification (Class/Architecture/Topology/Homologous-superfamily). The organism is the source species.

  · Three diagnostic plots accompany the record. The Cα contact map visualizes the tertiary structure as a 2D adjacency matrix (8 Å cutoff, sequence-local contacts suppressed). The Ramachandran plot shows the distribution of backbone (φ, ψ) torsions, with points in the α and β basins reflecting secondary structure content. The PAE plot shows AlphaFold's inter-residue confidenc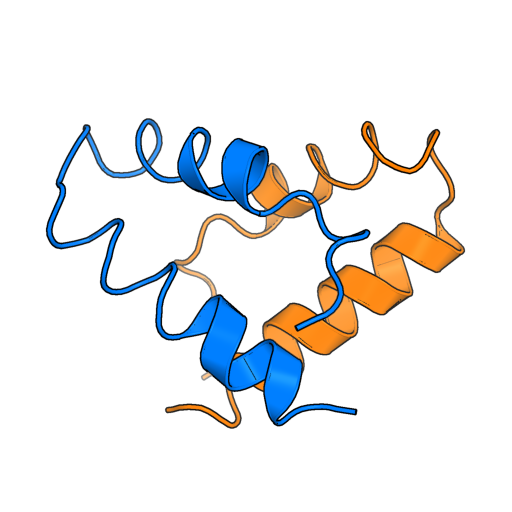e as a color matrix.

  · Six rendered views show the 3D structure from the faces of a cube — i.e. along ±x, ±y, ±z. Rendering representation is drawn randomly per protein from cartoon (secondary-structure ribbons), sticks (backbone bonds), or molecular surface; coloring is either N→C rainbow (blue at the N-terminus through red at the C-terminus) or one color per chain.